Protein AF-C5GZA2-F1 (afdb_monomer_lite)

Structure (mmCIF, N/CA/C/O backbone):
data_AF-C5GZA2-F1
#
_entry.id   AF-C5GZA2-F1
#
loop_
_atom_site.group_PDB
_atom_site.id
_atom_site.type_symbol
_atom_site.label_atom_id
_atom_site.label_alt_id
_atom_site.label_comp_id
_atom_site.label_asym_id
_atom_site.label_entity_id
_atom_site.label_seq_id
_atom_site.pdbx_PDB_ins_code
_atom_site.Cartn_x
_atom_site.Cartn_y
_atom_site.Cartn_z
_atom_site.occupancy
_atom_site.B_iso_or_equiv
_atom_site.auth_seq_id
_atom_site.auth_comp_id
_atom_site.auth_asym_id
_atom_site.auth_atom_id
_atom_site.pdbx_PDB_model_num
ATOM 1 N N . ALA A 1 1 ? -17.642 -14.757 -8.101 1.00 89.62 1 ALA A N 1
ATOM 2 C CA . ALA A 1 1 ? -18.835 -13.909 -7.931 1.00 89.62 1 ALA A CA 1
ATOM 3 C C . ALA A 1 1 ? -19.263 -13.295 -9.261 1.00 89.62 1 ALA A C 1
ATOM 5 O O . ALA A 1 1 ? -18.416 -12.880 -10.038 1.00 89.62 1 ALA A O 1
ATOM 6 N N . ASP A 1 2 ? -20.568 -13.194 -9.517 1.00 95.75 2 ASP A N 1
ATOM 7 C CA . ASP A 1 2 ? -21.084 -12.821 -10.846 1.00 95.75 2 ASP A CA 1
ATOM 8 C C . ASP A 1 2 ? -20.762 -11.387 -11.281 1.00 95.75 2 ASP A C 1
ATOM 10 O O . ASP A 1 2 ? -20.660 -11.129 -12.474 1.00 95.75 2 ASP A O 1
ATOM 14 N N . LEU A 1 3 ? -20.552 -10.475 -10.327 1.00 97.50 3 LEU A N 1
ATOM 15 C CA . LEU A 1 3 ? -20.122 -9.107 -10.618 1.00 97.50 3 LEU A CA 1
ATOM 16 C C . LEU A 1 3 ? -18.594 -8.980 -10.703 1.00 97.50 3 LEU A C 1
ATOM 18 O O . LEU A 1 3 ? -18.070 -8.470 -11.687 1.00 97.50 3 LEU A O 1
ATOM 22 N N . PHE A 1 4 ? -17.872 -9.428 -9.671 1.00 97.81 4 PHE A N 1
ATOM 23 C CA . PHE A 1 4 ? -16.429 -9.189 -9.575 1.00 97.81 4 PHE A CA 1
ATOM 24 C C . PHE A 1 4 ? -15.595 -10.047 -10.528 1.00 97.81 4 PHE A C 1
ATOM 26 O O . PHE A 1 4 ? -14.613 -9.536 -11.051 1.00 97.81 4 PHE A O 1
ATOM 33 N N . ASP A 1 5 ? -15.968 -11.307 -10.783 1.00 97.50 5 ASP A N 1
ATOM 34 C CA . ASP A 1 5 ? -15.170 -12.193 -11.645 1.00 97.50 5 ASP A CA 1
ATOM 35 C C . ASP A 1 5 ? -14.973 -11.611 -13.056 1.00 97.50 5 ASP A C 1
ATOM 37 O O . ASP A 1 5 ? -13.821 -11.491 -13.467 1.00 97.50 5 ASP A O 1
ATOM 41 N N . PRO A 1 6 ? -16.027 -11.192 -13.794 1.00 97.44 6 PRO A N 1
ATOM 42 C CA . PRO A 1 6 ? -15.829 -10.635 -15.131 1.00 97.44 6 PRO A CA 1
ATOM 43 C C . PRO A 1 6 ? -15.078 -9.295 -15.120 1.00 97.44 6 PRO A C 1
ATOM 45 O O . PRO A 1 6 ? -14.312 -9.038 -16.040 1.00 97.44 6 PRO A O 1
ATOM 48 N N . ILE A 1 7 ? -15.246 -8.458 -14.085 1.00 98.12 7 ILE A N 1
ATOM 49 C CA . ILE A 1 7 ? -14.493 -7.194 -13.959 1.00 98.12 7 ILE A CA 1
ATOM 50 C C . ILE A 1 7 ? -13.000 -7.470 -13.739 1.00 98.12 7 ILE A C 1
ATOM 52 O O . ILE A 1 7 ? -12.158 -6.809 -14.342 1.00 98.12 7 ILE A O 1
ATOM 56 N N . ILE A 1 8 ? -12.668 -8.435 -12.874 1.00 98.19 8 ILE A N 1
ATOM 57 C CA . ILE A 1 8 ? -11.284 -8.843 -12.609 1.00 98.19 8 ILE A CA 1
ATOM 58 C C . ILE A 1 8 ? -10.665 -9.429 -13.879 1.00 98.19 8 ILE A C 1
ATOM 60 O O . ILE A 1 8 ? -9.553 -9.050 -14.235 1.00 98.19 8 ILE A O 1
ATOM 64 N N . GLU A 1 9 ? -11.376 -10.321 -14.570 1.00 97.69 9 GLU A N 1
ATOM 65 C CA . GLU A 1 9 ? -10.897 -10.948 -15.804 1.00 97.69 9 GLU A CA 1
ATOM 66 C C . GLU A 1 9 ? -10.610 -9.914 -16.903 1.00 97.69 9 GLU A C 1
ATOM 68 O O . GLU A 1 9 ? -9.537 -9.964 -17.504 1.00 97.69 9 GLU A O 1
ATOM 73 N N . ASP A 1 10 ? -11.519 -8.958 -17.119 1.00 98.00 10 ASP A N 1
ATOM 74 C CA . ASP A 1 10 ? -11.357 -7.880 -18.102 1.00 98.00 10 ASP A CA 1
ATOM 75 C C . ASP A 1 10 ? -10.182 -6.955 -17.737 1.00 98.00 10 ASP A C 1
ATOM 77 O O . ASP A 1 10 ? -9.225 -6.814 -18.499 1.00 98.00 10 ASP A O 1
ATOM 81 N N . TYR A 1 11 ? -10.177 -6.406 -16.515 1.00 97.75 11 TYR A N 1
ATOM 82 C CA . TYR A 1 11 ? -9.145 -5.461 -16.073 1.00 97.75 11 TYR A CA 1
ATOM 83 C C . TYR A 1 11 ? -7.732 -6.065 -16.069 1.00 97.75 11 TYR A C 1
ATOM 85 O O . TYR A 1 11 ? -6.760 -5.373 -16.377 1.00 97.75 11 TYR A O 1
ATOM 93 N N . HIS A 1 12 ? -7.598 -7.348 -15.719 1.00 97.25 12 HIS A N 1
ATOM 94 C CA . HIS A 1 12 ? -6.308 -8.038 -15.677 1.00 97.25 12 HIS A CA 1
ATOM 95 C C . HIS A 1 12 ? -5.917 -8.714 -17.003 1.00 97.25 12 HIS A C 1
ATOM 97 O O . HIS A 1 12 ? -4.862 -9.345 -17.059 1.00 97.25 12 HIS A O 1
ATOM 103 N N . GLY A 1 13 ? -6.712 -8.571 -18.073 1.00 95.88 13 GLY A N 1
ATOM 104 C CA . GLY A 1 13 ? -6.390 -9.118 -19.395 1.00 95.88 13 GLY A CA 1
ATOM 105 C C . GLY A 1 13 ? -6.401 -10.650 -19.456 1.00 95.88 13 GLY A C 1
ATOM 106 O O . GLY A 1 13 ? -5.663 -11.240 -20.246 1.00 95.88 13 GLY A O 1
ATOM 107 N N . GLY A 1 14 ? -7.219 -11.289 -18.617 1.00 94.19 14 GLY A N 1
ATOM 108 C CA . GLY A 1 14 ? -7.324 -12.741 -18.491 1.00 94.19 14 GLY A CA 1
ATOM 109 C C . GLY A 1 14 ? -7.070 -13.228 -17.064 1.00 94.19 14 GLY A C 1
ATOM 110 O O . GLY A 1 14 ? -5.940 -13.242 -16.583 1.00 94.19 14 GLY A O 1
ATOM 111 N N . PHE A 1 15 ? -8.135 -13.673 -16.399 1.00 97.38 15 PHE A N 1
ATOM 112 C CA . PHE A 1 15 ? -8.101 -14.346 -15.101 1.00 97.38 15 PHE A CA 1
ATOM 113 C C . PHE A 1 15 ? -9.420 -15.102 -14.908 1.00 97.38 15 PHE A C 1
ATOM 115 O O . PHE A 1 15 ? -10.388 -14.574 -14.363 1.00 97.38 15 PHE A O 1
ATOM 122 N N . LYS A 1 16 ? -9.491 -16.327 -15.434 1.00 96.31 16 LYS A N 1
ATOM 123 C CA . LYS A 1 16 ? -10.730 -17.112 -15.460 1.00 96.31 16 LYS A CA 1
ATOM 124 C C . LYS A 1 16 ? -11.153 -17.476 -14.044 1.00 96.31 16 LYS A C 1
ATOM 126 O O . LYS A 1 16 ? -10.327 -17.618 -13.148 1.00 96.31 16 LYS A O 1
ATOM 131 N N . LYS A 1 17 ? -12.434 -17.808 -13.864 1.00 95.12 17 LYS A N 1
ATOM 132 C CA . LYS A 1 17 ? -12.968 -18.318 -12.582 1.00 95.12 17 LYS A CA 1
ATOM 133 C C . LYS A 1 17 ? -12.208 -19.529 -12.011 1.00 95.12 17 LYS A C 1
ATOM 135 O O . LYS A 1 17 ? -12.296 -19.799 -10.817 1.00 95.12 17 LYS A O 1
ATOM 140 N N . THR A 1 18 ? -11.519 -20.291 -12.859 1.00 96.75 18 THR A N 1
ATOM 141 C CA . THR A 1 18 ? -10.712 -21.459 -12.471 1.00 96.75 18 THR A CA 1
ATOM 142 C C . THR A 1 18 ? -9.275 -21.119 -12.093 1.00 96.75 18 THR A C 1
ATOM 144 O O . THR A 1 18 ? -8.585 -21.966 -11.521 1.00 96.75 18 THR A O 1
ATOM 147 N N . ASP A 1 19 ? -8.813 -19.921 -12.435 1.00 97.69 19 ASP A N 1
ATOM 148 C CA . ASP A 1 19 ? -7.433 -19.509 -12.246 1.00 97.69 19 ASP A CA 1
ATOM 149 C C . ASP A 1 19 ? -7.191 -19.122 -10.785 1.00 97.69 19 ASP A C 1
ATOM 151 O O . ASP A 1 19 ? -8.103 -18.801 -10.017 1.00 97.69 19 ASP A O 1
ATOM 155 N N . LYS A 1 20 ? -5.927 -19.194 -10.372 1.00 98.06 20 LYS A N 1
ATOM 156 C CA . LYS A 1 20 ? -5.490 -18.832 -9.024 1.00 98.06 20 LYS A CA 1
ATOM 157 C C . LYS A 1 20 ? -4.273 -17.937 -9.134 1.00 98.06 20 LYS A C 1
ATOM 159 O O . LYS A 1 20 ? -3.370 -18.221 -9.918 1.00 98.06 20 LYS A O 1
ATOM 164 N N . HIS A 1 21 ? -4.241 -16.876 -8.331 1.00 97.81 21 HIS A N 1
ATOM 165 C CA . HIS A 1 21 ? -3.055 -16.034 -8.230 1.00 97.81 21 HIS A CA 1
ATOM 166 C C . HIS A 1 21 ? -1.868 -16.893 -7.754 1.00 97.81 21 HIS A C 1
ATOM 168 O O . HIS A 1 21 ? -2.042 -17.674 -6.809 1.00 97.81 21 HIS A O 1
ATOM 174 N N . PRO A 1 22 ? -0.695 -16.807 -8.404 1.00 97.88 22 PRO A N 1
ATOM 175 C CA . PRO A 1 22 ? 0.453 -17.620 -8.030 1.00 97.88 22 PRO A CA 1
ATOM 176 C C . PRO A 1 22 ? 0.974 -17.247 -6.633 1.00 97.88 22 PRO A C 1
ATOM 178 O O . PRO A 1 22 ? 0.652 -16.180 -6.101 1.00 97.88 22 PRO A O 1
ATOM 181 N N . PRO A 1 23 ? 1.803 -18.106 -6.019 1.00 98.31 23 PRO A N 1
ATOM 182 C CA . PRO A 1 23 ? 2.549 -17.736 -4.825 1.00 98.31 23 PRO A CA 1
ATOM 183 C C . PRO A 1 23 ? 3.398 -16.478 -5.048 1.00 98.31 23 PRO A C 1
ATOM 185 O O . PRO A 1 23 ? 3.883 -16.225 -6.149 1.00 98.31 23 PRO A O 1
ATOM 188 N N . LYS A 1 24 ? 3.607 -15.706 -3.978 1.00 97.69 24 LYS A N 1
ATOM 189 C CA . LYS A 1 24 ? 4.451 -14.507 -4.000 1.00 97.69 24 LYS A CA 1
ATOM 190 C C . LYS A 1 24 ? 5.889 -14.872 -4.380 1.00 97.69 24 LYS A C 1
ATOM 192 O O . LYS A 1 24 ? 6.542 -15.602 -3.635 1.00 97.69 24 LYS A O 1
ATOM 197 N N . ASP A 1 25 ? 6.393 -14.240 -5.431 1.00 97.38 25 ASP A N 1
ATOM 198 C CA . ASP A 1 25 ? 7.781 -14.319 -5.874 1.00 97.38 25 ASP A CA 1
ATOM 199 C C . ASP A 1 25 ? 8.303 -12.908 -6.196 1.00 97.38 25 ASP A C 1
ATOM 201 O O . ASP A 1 25 ? 7.637 -12.150 -6.899 1.00 97.38 25 ASP A O 1
ATOM 205 N N . PHE A 1 26 ? 9.453 -12.531 -5.628 1.00 96.19 26 PHE A N 1
ATOM 206 C CA . PHE A 1 26 ? 10.117 -11.256 -5.941 1.00 96.19 26 PHE A CA 1
ATOM 207 C C . PHE A 1 26 ? 11.115 -11.393 -7.100 1.00 96.19 26 PHE A C 1
ATOM 209 O O . PHE A 1 26 ? 11.575 -10.375 -7.612 1.00 96.19 26 PHE A O 1
ATOM 216 N N . GLY A 1 27 ? 11.411 -12.625 -7.527 1.00 96.31 27 GLY A N 1
ATOM 217 C CA . GLY A 1 27 ? 12.396 -12.911 -8.558 1.00 96.31 27 GLY A CA 1
ATOM 218 C C . GLY A 1 27 ? 13.827 -12.594 -8.127 1.00 96.31 27 GLY A C 1
ATOM 219 O O . GLY A 1 27 ? 14.126 -12.386 -6.948 1.00 96.31 27 GLY A O 1
ATOM 220 N N . ASP A 1 28 ? 14.713 -12.570 -9.118 1.00 96.38 28 ASP A N 1
ATOM 221 C CA . ASP A 1 28 ? 16.106 -12.172 -8.958 1.00 96.38 28 ASP A CA 1
ATOM 222 C C . ASP A 1 28 ? 16.252 -10.670 -9.234 1.00 96.38 28 ASP A C 1
ATOM 224 O O . ASP A 1 28 ? 16.205 -10.221 -10.383 1.00 96.38 28 ASP A O 1
ATOM 228 N N . VAL A 1 29 ? 16.406 -9.885 -8.167 1.00 94.31 29 VAL A N 1
ATOM 229 C CA . VAL A 1 29 ? 16.521 -8.423 -8.251 1.00 94.31 29 VAL A CA 1
ATOM 230 C C . VAL A 1 29 ? 17.799 -7.969 -8.952 1.00 94.31 29 VAL A C 1
ATOM 232 O O . VAL A 1 29 ? 17.810 -6.871 -9.504 1.00 94.31 29 VAL A O 1
ATOM 235 N N . ASP A 1 30 ? 18.833 -8.813 -9.009 1.00 95.50 30 ASP A N 1
ATOM 236 C CA . ASP A 1 30 ? 20.098 -8.489 -9.677 1.00 95.50 30 ASP A CA 1
ATOM 237 C C . ASP A 1 30 ? 19.954 -8.506 -11.207 1.00 95.50 30 ASP A C 1
ATOM 239 O O . ASP A 1 30 ? 20.798 -7.979 -11.933 1.00 95.50 30 ASP A O 1
ATOM 243 N N . THR A 1 31 ? 18.849 -9.059 -11.719 1.00 96.44 31 THR A N 1
ATOM 244 C CA . THR A 1 31 ? 18.503 -8.989 -13.147 1.00 96.44 31 THR A CA 1
ATOM 245 C C . THR A 1 31 ? 17.909 -7.641 -13.557 1.00 96.44 31 THR A C 1
ATOM 247 O O . THR A 1 31 ? 17.771 -7.366 -14.752 1.00 96.44 31 THR A O 1
ATOM 250 N N . LEU A 1 32 ? 17.554 -6.784 -12.593 1.00 95.69 32 LEU A N 1
ATOM 251 C CA . LEU A 1 32 ? 16.993 -5.465 -12.862 1.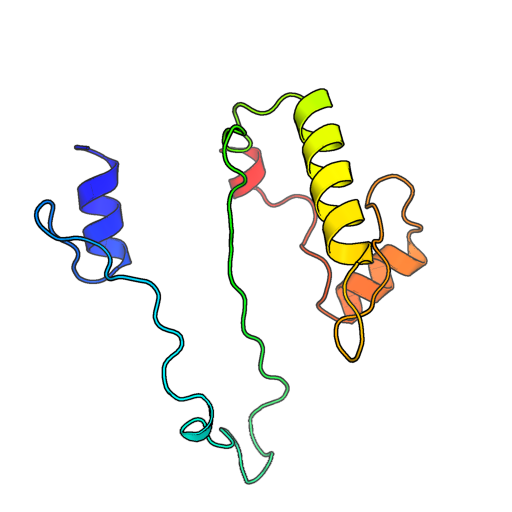00 95.69 32 LEU A CA 1
ATOM 252 C C . LEU A 1 32 ? 18.114 -4.481 -13.227 1.00 95.69 32 LEU A C 1
ATOM 254 O O . LEU A 1 32 ? 19.039 -4.246 -12.455 1.00 95.69 32 LEU A O 1
ATOM 258 N N . GLY A 1 33 ? 18.028 -3.890 -14.421 1.00 95.19 33 GLY A N 1
ATOM 259 C CA . GLY A 1 33 ? 19.013 -2.934 -14.935 1.00 95.19 33 GLY A CA 1
ATOM 260 C C . GLY A 1 33 ? 18.584 -1.470 -14.812 1.00 95.19 33 GLY A C 1
ATOM 261 O O . GLY A 1 33 ? 17.432 -1.157 -14.510 1.00 95.19 33 GLY A O 1
ATOM 262 N N . ASN A 1 34 ? 19.513 -0.556 -15.110 1.00 96.19 34 ASN A N 1
ATOM 263 C CA . ASN A 1 34 ? 19.188 0.863 -15.249 1.00 96.19 34 ASN A CA 1
ATOM 264 C C . ASN A 1 34 ? 18.274 1.075 -16.470 1.00 96.19 34 ASN A C 1
ATOM 266 O O . ASN A 1 34 ? 18.658 0.762 -17.597 1.00 96.19 34 ASN A O 1
ATOM 270 N N . LEU A 1 35 ? 17.079 1.614 -16.223 1.00 97.06 35 LEU A N 1
ATOM 271 C CA . LEU A 1 35 ? 16.055 1.867 -17.237 1.00 97.06 35 LEU A CA 1
ATOM 272 C C . LEU A 1 35 ? 16.401 3.032 -18.176 1.00 97.06 35 LEU A C 1
ATOM 274 O O . LEU A 1 35 ? 15.843 3.110 -19.267 1.00 97.06 35 LEU A O 1
ATOM 278 N N . ASP A 1 36 ? 17.306 3.922 -17.770 1.00 97.75 36 ASP A N 1
ATOM 279 C CA . ASP A 1 36 ? 17.751 5.057 -18.577 1.00 97.75 36 ASP A CA 1
ATOM 280 C C . ASP A 1 36 ? 19.244 5.344 -18.348 1.00 97.75 36 ASP A C 1
ATOM 282 O O . ASP A 1 36 ? 19.616 6.250 -17.601 1.00 97.75 36 ASP A O 1
ATOM 286 N N . PRO A 1 37 ? 20.142 4.567 -18.982 1.00 97.19 37 PRO A N 1
ATOM 287 C CA . PRO A 1 37 ? 21.584 4.739 -18.811 1.00 97.19 37 PRO A CA 1
ATOM 288 C C . PRO A 1 37 ? 22.115 6.112 -19.245 1.00 97.19 37 PRO A C 1
ATOM 290 O O . PRO A 1 37 ? 23.164 6.532 -18.757 1.00 97.19 37 PRO A O 1
ATOM 293 N N . ALA A 1 38 ? 21.418 6.798 -20.158 1.00 97.25 38 ALA A N 1
ATOM 294 C CA . ALA A 1 38 ? 21.800 8.118 -20.656 1.00 97.25 38 ALA A CA 1
ATOM 295 C C . ALA A 1 38 ? 21.253 9.270 -19.789 1.00 97.25 38 ALA A C 1
ATOM 297 O O . ALA A 1 38 ? 21.745 10.390 -19.903 1.00 97.25 38 ALA A O 1
ATOM 298 N N . ASN A 1 39 ? 20.304 8.993 -18.883 1.00 95.06 39 ASN A N 1
ATOM 299 C CA . ASN A 1 39 ? 19.586 9.977 -18.061 1.00 95.06 39 ASN A CA 1
ATOM 300 C C . ASN A 1 39 ? 18.885 11.068 -18.893 1.00 95.06 39 ASN A C 1
ATOM 302 O O . ASN A 1 39 ? 18.870 12.240 -18.511 1.00 95.06 39 ASN A O 1
ATOM 306 N N . GLU A 1 40 ? 18.333 10.700 -20.048 1.00 97.88 40 GLU A N 1
ATOM 307 C CA . GLU A 1 40 ? 17.686 11.639 -20.974 1.00 97.88 40 GLU A CA 1
ATOM 308 C C . GLU A 1 40 ? 16.159 11.695 -20.808 1.00 97.88 40 GLU A C 1
ATOM 310 O O . GLU A 1 40 ? 15.523 12.644 -21.271 1.00 97.88 40 GLU A O 1
ATOM 315 N N . PHE A 1 41 ? 15.556 10.703 -20.146 1.00 97.12 41 PHE A N 1
ATOM 316 C CA . PHE A 1 41 ? 14.108 10.490 -20.149 1.00 97.12 41 PHE A CA 1
ATOM 317 C C . PHE A 1 41 ? 13.499 10.336 -18.752 1.00 97.12 41 PHE A C 1
ATOM 319 O O . PHE A 1 41 ? 12.424 10.882 -18.492 1.00 97.12 41 PHE A O 1
ATOM 326 N N . ILE A 1 42 ? 14.128 9.575 -17.852 1.00 97.69 42 ILE A N 1
ATOM 327 C CA . ILE A 1 42 ? 13.504 9.178 -16.581 1.00 97.69 42 ILE A CA 1
ATOM 328 C C . ILE A 1 42 ? 13.827 10.189 -15.478 1.00 97.69 42 ILE A C 1
ATOM 330 O O . ILE A 1 42 ? 14.961 10.300 -15.027 1.00 97.69 42 ILE A O 1
ATOM 334 N N . VAL A 1 43 ? 12.793 10.877 -14.979 1.00 95.56 43 VAL A N 1
ATOM 335 C CA . VAL A 1 43 ? 12.915 11.808 -13.840 1.00 95.56 43 VAL A CA 1
ATOM 336 C C . VAL A 1 43 ? 13.032 11.058 -12.509 1.00 95.56 43 VAL A C 1
ATOM 338 O O . VAL A 1 43 ? 13.860 11.394 -11.668 1.00 95.56 43 VAL A O 1
ATOM 341 N N . SER A 1 44 ? 12.187 10.047 -12.292 1.00 95.25 44 SER A N 1
ATOM 342 C CA . SER A 1 44 ? 12.199 9.220 -11.083 1.00 95.25 44 SER A CA 1
ATOM 343 C C . SER A 1 44 ? 11.547 7.860 -11.337 1.00 95.25 44 SER A C 1
ATOM 345 O O . SER A 1 44 ? 10.699 7.712 -12.217 1.00 95.25 44 SER A O 1
ATOM 347 N N . THR A 1 45 ? 11.945 6.851 -10.557 1.00 95.25 45 THR A N 1
ATOM 348 C CA . THR A 1 45 ? 11.360 5.501 -10.590 1.00 95.25 45 THR A CA 1
ATOM 349 C C . THR A 1 45 ? 10.748 5.182 -9.231 1.00 95.25 45 THR A C 1
ATOM 351 O O . THR A 1 45 ? 11.366 5.424 -8.197 1.00 95.25 45 THR A O 1
ATOM 354 N N . ARG A 1 46 ? 9.527 4.634 -9.216 1.00 95.25 46 ARG A N 1
ATOM 355 C CA . ARG A 1 46 ? 8.796 4.322 -7.981 1.00 95.25 46 ARG A CA 1
ATOM 356 C C . ARG A 1 46 ? 8.045 3.001 -8.091 1.00 95.25 46 ARG A C 1
ATOM 358 O O . ARG A 1 46 ? 7.227 2.823 -8.989 1.00 95.25 46 ARG A O 1
ATOM 365 N N . VAL A 1 47 ? 8.235 2.129 -7.103 1.00 95.19 47 VAL A N 1
ATOM 366 C CA . VAL A 1 47 ? 7.499 0.863 -6.952 1.00 95.19 47 VAL A CA 1
ATOM 367 C C . VAL A 1 47 ? 6.674 0.911 -5.663 1.00 95.19 47 VAL A C 1
ATOM 369 O O . VAL A 1 47 ? 7.126 1.441 -4.651 1.00 95.19 47 VAL A O 1
ATOM 372 N N . ARG A 1 48 ? 5.440 0.386 -5.685 1.00 95.62 48 ARG A N 1
ATOM 373 C CA . ARG A 1 48 ? 4.570 0.290 -4.498 1.00 95.62 48 ARG A CA 1
ATOM 374 C C . ARG A 1 48 ? 3.891 -1.072 -4.395 1.00 95.62 48 ARG A C 1
ATOM 376 O O . ARG A 1 48 ? 3.578 -1.691 -5.405 1.00 95.62 48 ARG A O 1
ATOM 383 N N . CYS A 1 49 ? 3.571 -1.475 -3.171 1.00 96.06 49 CYS A N 1
ATOM 384 C CA . CYS A 1 49 ? 2.733 -2.632 -2.861 1.00 96.06 49 CYS A CA 1
ATOM 385 C C . CYS A 1 49 ? 1.627 -2.229 -1.876 1.00 96.06 49 CYS A C 1
ATOM 387 O O . CYS A 1 49 ? 1.827 -1.339 -1.056 1.00 96.06 49 CYS A O 1
ATOM 389 N N . GLY A 1 50 ? 0.468 -2.887 -1.954 1.00 95.62 50 GLY A N 1
ATOM 390 C CA . GLY A 1 50 ? -0.614 -2.759 -0.971 1.00 95.62 50 GLY A CA 1
ATOM 391 C C . GLY A 1 50 ? -0.739 -4.022 -0.119 1.00 95.62 50 GLY A C 1
ATOM 392 O O . GLY A 1 50 ? -0.470 -5.123 -0.607 1.00 95.62 50 GLY A O 1
ATOM 393 N N . ARG A 1 51 ? -1.130 -3.872 1.148 1.00 97.56 51 ARG A N 1
ATOM 394 C CA . ARG A 1 51 ? -1.447 -4.971 2.071 1.00 97.56 51 ARG A CA 1
ATOM 395 C C . ARG A 1 51 ? -2.680 -4.599 2.892 1.00 97.56 51 ARG A C 1
ATOM 397 O O . ARG A 1 51 ? -2.889 -3.423 3.176 1.00 97.56 51 ARG A O 1
ATOM 404 N N . SER A 1 52 ? -3.454 -5.603 3.280 1.00 97.44 52 SER A N 1
ATOM 405 C CA . SER A 1 52 ? -4.584 -5.472 4.204 1.00 97.44 52 SER A CA 1
ATOM 406 C C . SER A 1 52 ? -4.250 -6.217 5.491 1.00 97.44 52 SER A C 1
ATOM 408 O O . SER A 1 52 ? -3.636 -7.283 5.435 1.00 97.44 52 SER A O 1
ATOM 410 N N . LEU A 1 53 ? -4.614 -5.644 6.637 1.00 97.50 53 LEU A N 1
ATOM 411 C CA . LEU A 1 53 ? -4.388 -6.264 7.940 1.00 97.50 53 LEU A CA 1
ATOM 412 C C . LEU A 1 53 ? -5.471 -7.311 8.201 1.00 97.50 53 LEU A C 1
ATOM 414 O O . LEU A 1 53 ? -6.661 -7.007 8.136 1.00 97.50 53 LEU A O 1
ATOM 418 N N . GLU A 1 54 ? -5.059 -8.537 8.508 1.00 97.69 54 GLU A N 1
ATOM 419 C CA . GLU A 1 54 ? -5.988 -9.595 8.899 1.00 97.69 54 GLU A CA 1
ATOM 420 C C . GLU A 1 54 ? -6.789 -9.179 10.145 1.00 97.69 54 GLU A C 1
ATOM 422 O O . GLU A 1 54 ? -6.259 -8.554 11.066 1.00 97.69 54 GLU A O 1
ATOM 427 N N . GLY A 1 55 ? -8.085 -9.499 10.156 1.00 97.31 55 GLY A N 1
ATOM 428 C CA . GLY A 1 55 ? -9.011 -9.104 11.221 1.00 97.31 55 GLY A CA 1
ATOM 429 C C . GLY A 1 55 ? -9.620 -7.706 11.064 1.00 97.31 55 GLY A C 1
ATOM 430 O O . GLY A 1 55 ? -10.526 -7.369 11.823 1.00 97.31 55 GLY A O 1
ATOM 431 N N . TYR A 1 56 ? -9.193 -6.920 10.069 1.00 97.81 56 TYR A N 1
ATOM 432 C CA . TYR A 1 56 ? -9.767 -5.609 9.759 1.00 97.81 56 TYR A CA 1
ATOM 433 C C . TYR A 1 56 ? -10.451 -5.621 8.385 1.00 97.81 56 TYR A C 1
ATOM 435 O O . TYR A 1 56 ? -9.847 -6.071 7.406 1.00 97.81 56 TYR A O 1
ATOM 443 N N . PRO A 1 57 ? -11.709 -5.153 8.276 1.00 97.75 57 PRO A N 1
ATOM 444 C CA . PRO A 1 57 ? -12.386 -5.064 6.989 1.00 97.75 57 PRO A CA 1
ATOM 445 C C . PRO A 1 57 ? -11.857 -3.886 6.153 1.00 97.75 57 PRO A C 1
ATOM 447 O O . PRO A 1 57 ? -11.028 -3.094 6.598 1.00 97.75 57 PRO A O 1
ATOM 450 N N . PHE A 1 58 ? -12.357 -3.750 4.924 1.00 97.44 58 PHE A N 1
ATOM 451 C CA . PHE A 1 58 ? -12.094 -2.568 4.101 1.00 97.44 58 PHE A CA 1
ATOM 452 C C . PHE A 1 58 ? -12.839 -1.324 4.612 1.00 97.44 58 PHE A C 1
ATOM 454 O O . PHE A 1 58 ? -13.795 -1.428 5.383 1.00 97.44 58 PHE A O 1
ATOM 461 N N . ASN A 1 59 ? -12.412 -0.151 4.129 1.00 96.00 59 ASN A N 1
ATOM 462 C CA . ASN A 1 59 ? -12.841 1.175 4.592 1.00 96.00 59 ASN A CA 1
ATOM 463 C C . ASN A 1 59 ? -14.351 1.355 4.839 1.00 96.00 59 ASN A C 1
ATOM 465 O O . ASN A 1 59 ? -14.673 1.898 5.896 1.00 96.00 59 ASN A O 1
ATOM 469 N N . PRO A 1 60 ? -15.278 0.891 3.971 1.00 96.44 60 PRO A N 1
ATOM 470 C CA . PRO A 1 60 ? -16.717 1.095 4.189 1.00 96.44 60 PRO A CA 1
ATOM 471 C C . PRO A 1 60 ? -17.270 0.420 5.451 1.00 96.44 60 PRO A C 1
ATOM 473 O O . PRO A 1 60 ? -18.362 0.747 5.908 1.00 96.44 60 PRO A O 1
ATOM 476 N N . CYS A 1 61 ? -16.537 -0.542 6.013 1.00 97.31 61 CYS A N 1
ATOM 477 C CA . CYS A 1 61 ? -16.944 -1.298 7.193 1.00 97.31 61 CYS A CA 1
ATOM 478 C C . CYS A 1 61 ? -16.059 -1.021 8.417 1.00 97.31 61 CYS A C 1
ATOM 480 O O . CYS A 1 61 ? -16.236 -1.674 9.445 1.00 97.31 61 CYS A O 1
ATOM 482 N N . LEU A 1 62 ? -15.095 -0.101 8.315 1.00 96.75 62 LEU A N 1
ATOM 483 C CA . LEU A 1 62 ? -14.245 0.279 9.438 1.00 96.75 62 LEU A CA 1
ATOM 484 C C . LEU A 1 62 ? -14.945 1.295 10.340 1.00 96.75 62 LEU A C 1
ATOM 486 O O . LEU A 1 62 ? -15.570 2.250 9.883 1.00 96.75 62 LEU A O 1
ATOM 490 N N . THR A 1 63 ? -14.777 1.113 11.644 1.00 97.50 63 THR A N 1
ATOM 491 C CA . THR A 1 63 ? -15.111 2.116 12.659 1.00 97.50 63 THR A CA 1
ATOM 492 C C . THR A 1 63 ? -13.928 3.050 12.912 1.00 97.50 63 THR A C 1
ATOM 494 O O . THR A 1 63 ? -12.776 2.706 12.647 1.00 97.50 63 THR A O 1
ATOM 497 N N . GLU A 1 64 ? -14.183 4.223 13.495 1.00 96.00 64 GLU A N 1
ATOM 498 C CA . GLU A 1 64 ? -13.118 5.157 13.891 1.00 96.00 64 GLU A CA 1
ATOM 499 C C . GLU A 1 64 ? -12.100 4.512 14.850 1.00 96.00 64 GLU A C 1
ATOM 501 O O . GLU A 1 64 ? -10.894 4.715 14.709 1.00 96.00 64 GLU A O 1
ATOM 506 N N . ALA A 1 65 ? -12.572 3.698 15.801 1.00 97.38 65 ALA A N 1
ATOM 507 C CA . ALA A 1 65 ? -11.701 2.976 16.726 1.00 97.38 65 ALA A CA 1
ATOM 508 C C . ALA A 1 65 ? -10.764 2.016 15.980 1.00 97.38 65 ALA A C 1
ATOM 510 O O . ALA A 1 65 ? -9.564 2.012 16.237 1.00 97.38 65 ALA A O 1
ATOM 511 N N . GLN A 1 66 ? -11.281 1.280 14.992 1.00 97.25 66 GLN A N 1
ATOM 512 C CA . GLN A 1 66 ? -10.460 0.390 14.173 1.00 97.25 66 GLN A CA 1
ATOM 513 C C . GLN A 1 66 ? -9.424 1.154 13.341 1.00 97.25 66 GLN A C 1
ATOM 515 O O . GLN A 1 66 ? -8.298 0.682 13.233 1.00 97.25 66 GLN A O 1
ATOM 520 N N . TYR A 1 67 ? -9.742 2.343 12.813 1.00 96.81 67 TYR A N 1
ATOM 521 C CA . TYR A 1 67 ? -8.733 3.184 12.152 1.00 96.81 67 TYR A CA 1
ATOM 522 C C . TYR A 1 67 ? -7.578 3.539 13.096 1.00 96.81 67 TYR A C 1
ATOM 524 O O . TYR A 1 67 ? -6.419 3.398 12.711 1.00 96.81 67 TYR A O 1
ATOM 532 N N . LYS A 1 68 ? -7.886 3.945 14.334 1.00 96.50 68 LYS A N 1
ATOM 533 C CA . LYS A 1 68 ? -6.877 4.280 15.353 1.00 96.50 68 LYS A CA 1
ATOM 534 C C . LYS A 1 68 ? -6.037 3.065 15.752 1.00 96.50 68 LYS A C 1
ATOM 536 O O . LYS A 1 68 ? -4.817 3.160 15.818 1.00 96.50 68 LYS A O 1
ATOM 541 N N . GLU A 1 69 ? -6.668 1.909 15.948 1.00 97.81 69 GLU A N 1
ATOM 542 C CA . GLU A 1 69 ? -5.956 0.659 16.240 1.00 97.81 69 GLU A CA 1
ATOM 543 C C . GLU A 1 69 ? -5.021 0.243 15.097 1.00 97.81 69 GLU A C 1
ATOM 545 O O . GLU A 1 69 ? -3.891 -0.187 15.333 1.00 97.81 69 GLU A O 1
ATOM 550 N N . MET A 1 70 ? -5.484 0.349 13.847 1.00 97.88 70 MET A N 1
ATOM 551 C CA . MET A 1 70 ? -4.671 0.041 12.670 1.00 97.88 70 MET A CA 1
ATOM 552 C C . MET A 1 70 ? -3.495 1.013 12.544 1.00 97.88 70 MET A C 1
ATOM 554 O O . MET A 1 70 ? -2.377 0.574 12.275 1.00 97.88 70 MET A O 1
ATOM 558 N N . GLU A 1 71 ? -3.727 2.310 12.766 1.00 96.88 71 GLU A N 1
ATOM 559 C CA . GLU A 1 71 ? -2.685 3.342 12.778 1.00 96.88 71 GLU A CA 1
ATOM 560 C C . GLU A 1 71 ? -1.609 3.036 13.826 1.00 96.88 71 GLU A C 1
ATOM 562 O O . GLU A 1 71 ? -0.419 3.025 13.503 1.00 96.88 71 GLU A O 1
ATOM 567 N N . GLU A 1 72 ? -2.006 2.721 15.059 1.00 97.31 72 GLU A N 1
ATOM 568 C CA . GLU A 1 72 ? -1.083 2.372 16.141 1.00 97.31 72 GLU A CA 1
ATOM 569 C C . GLU A 1 72 ? -0.263 1.119 15.801 1.00 97.31 72 GLU A C 1
ATOM 571 O O . GLU A 1 72 ? 0.966 1.131 15.889 1.00 97.31 72 GLU A O 1
ATOM 576 N N . LYS A 1 73 ? -0.917 0.049 15.327 1.00 97.81 73 LYS A N 1
ATOM 577 C CA . LYS A 1 73 ? -0.238 -1.201 14.943 1.00 97.81 73 LYS A CA 1
ATOM 578 C C . LYS A 1 73 ? 0.793 -0.980 13.840 1.00 97.81 73 LYS A C 1
ATOM 580 O O . LYS A 1 73 ? 1.918 -1.479 13.936 1.00 97.81 73 LYS A O 1
ATOM 585 N N . VAL A 1 74 ? 0.426 -0.245 12.789 1.00 97.50 74 VAL A N 1
ATOM 586 C CA . VAL A 1 74 ? 1.317 0.011 11.650 1.00 97.50 74 VAL A CA 1
ATOM 587 C C . VAL A 1 74 ? 2.462 0.930 12.061 1.00 97.50 74 VAL A C 1
ATOM 589 O O . VAL A 1 74 ? 3.616 0.592 11.815 1.00 97.50 74 VAL A O 1
ATOM 592 N N . SER A 1 75 ? 2.175 2.053 12.719 1.00 96.19 75 SER A N 1
ATOM 593 C CA . SER A 1 75 ? 3.205 3.015 13.136 1.00 96.19 75 SER A CA 1
ATOM 594 C C . SER A 1 75 ? 4.203 2.404 14.123 1.00 96.19 75 SER A C 1
ATOM 596 O O . SER A 1 75 ? 5.410 2.571 13.946 1.00 96.19 75 SER A O 1
ATOM 598 N N . SER A 1 76 ? 3.726 1.619 15.095 1.00 96.69 76 SER A N 1
ATOM 599 C CA . SER A 1 76 ? 4.578 0.876 16.026 1.00 96.69 76 SER A CA 1
ATOM 600 C C . SER A 1 76 ? 5.475 -0.121 15.291 1.00 96.69 76 SER A C 1
ATOM 602 O O . SER A 1 76 ? 6.690 -0.117 15.492 1.00 96.69 76 SER A O 1
ATOM 604 N N . THR A 1 77 ? 4.917 -0.906 14.364 1.00 97.25 77 THR A N 1
ATOM 605 C CA . THR A 1 77 ? 5.696 -1.871 13.570 1.00 97.25 77 THR A CA 1
ATOM 606 C C . THR A 1 77 ? 6.772 -1.174 12.732 1.00 97.25 77 THR A C 1
ATOM 608 O O . THR A 1 77 ? 7.923 -1.606 12.718 1.00 97.25 77 THR A O 1
ATOM 611 N N . LEU A 1 78 ? 6.427 -0.067 12.065 1.00 96.50 78 LEU A N 1
ATOM 612 C CA . LEU A 1 78 ? 7.361 0.698 11.232 1.00 96.50 78 LEU A CA 1
ATOM 613 C C . LEU A 1 78 ? 8.457 1.394 12.050 1.00 96.50 78 LEU A C 1
ATOM 615 O O . LEU A 1 78 ? 9.565 1.564 11.550 1.00 96.50 78 LEU A O 1
ATOM 619 N N . SER A 1 79 ? 8.184 1.758 13.307 1.00 95.81 79 SER A N 1
ATOM 620 C CA . SER A 1 79 ? 9.190 2.347 14.205 1.00 95.81 79 SER A CA 1
ATOM 621 C C . SER A 1 79 ? 10.336 1.387 14.550 1.00 95.81 79 SER A C 1
ATOM 623 O O . SER A 1 79 ? 11.421 1.837 14.912 1.00 95.81 79 SER A O 1
ATOM 625 N N . GLY A 1 80 ? 10.107 0.078 14.402 1.00 96.38 80 GLY A N 1
ATOM 626 C CA . GLY A 1 80 ? 11.118 -0.960 14.590 1.00 96.38 80 GLY A CA 1
ATOM 627 C C . GLY A 1 80 ? 12.022 -1.187 13.376 1.00 96.38 80 GLY A C 1
ATOM 628 O O . GLY A 1 80 ? 12.919 -2.021 13.454 1.00 96.38 80 GLY A O 1
ATOM 629 N N . LEU A 1 81 ? 11.795 -0.496 12.251 1.00 96.88 81 LEU A N 1
ATOM 630 C CA . LEU A 1 81 ? 12.673 -0.592 11.087 1.00 96.88 81 LEU A CA 1
ATOM 631 C C . LEU A 1 81 ? 13.987 0.157 11.335 1.00 96.88 81 LEU A C 1
ATOM 633 O O . LEU A 1 81 ? 14.016 1.269 11.867 1.00 96.88 81 LEU A O 1
ATOM 637 N N . GLU A 1 82 ? 15.084 -0.456 10.904 1.00 96.44 82 GLU A N 1
ATOM 638 C CA . GLU A 1 82 ? 16.443 0.050 11.085 1.00 96.44 82 GLU A CA 1
ATOM 639 C C . GLU A 1 82 ? 17.140 0.287 9.734 1.00 96.44 82 GLU A C 1
ATOM 641 O O . GLU A 1 82 ? 16.597 0.001 8.663 1.00 96.44 82 GLU A O 1
ATOM 646 N N . GLY A 1 83 ? 18.362 0.825 9.777 1.00 96.88 83 GLY A N 1
ATOM 647 C CA . GLY A 1 83 ? 19.170 1.078 8.582 1.00 96.88 83 GLY A CA 1
ATOM 648 C C . GLY A 1 83 ? 18.527 2.094 7.636 1.00 96.88 83 GLY A C 1
ATOM 649 O O . GLY A 1 83 ? 18.027 3.126 8.078 1.00 96.88 83 GLY A O 1
ATOM 650 N N . GLU A 1 84 ? 18.544 1.790 6.337 1.00 96.06 84 GLU A N 1
ATOM 651 C CA . GLU A 1 84 ? 17.970 2.634 5.276 1.00 96.06 84 GLU A CA 1
ATOM 652 C C . GLU A 1 84 ? 16.457 2.852 5.436 1.00 96.06 84 GLU A C 1
ATOM 654 O O . GLU A 1 84 ? 15.932 3.889 5.042 1.00 96.06 84 GLU A O 1
ATOM 659 N N . LEU A 1 85 ? 15.755 1.898 6.056 1.00 95.94 85 LEU A N 1
ATOM 660 C CA . LEU A 1 85 ? 14.302 1.946 6.223 1.00 95.94 85 LEU A CA 1
ATOM 661 C C . LEU A 1 85 ? 13.863 2.630 7.525 1.00 95.94 85 LEU A C 1
ATOM 663 O O . LEU A 1 85 ? 12.661 2.767 7.766 1.00 95.94 85 LEU A O 1
ATOM 667 N N . LYS A 1 86 ? 14.808 3.058 8.373 1.00 96.38 86 LYS A N 1
ATOM 668 C CA . LYS A 1 86 ? 14.489 3.792 9.599 1.00 96.38 86 LYS A CA 1
ATOM 669 C C . LYS A 1 86 ? 13.841 5.128 9.249 1.00 96.38 86 LYS A C 1
ATOM 671 O O . LYS A 1 86 ? 14.393 5.918 8.488 1.00 96.38 86 LYS A O 1
ATOM 676 N N . GLY A 1 87 ? 12.701 5.419 9.870 1.00 92.44 87 GLY A N 1
ATOM 677 C CA . GLY A 1 87 ? 11.927 6.613 9.550 1.00 92.44 87 GLY A CA 1
ATOM 678 C C . GLY A 1 87 ? 11.140 7.182 10.721 1.00 92.44 87 GLY A C 1
ATOM 679 O O . GLY A 1 87 ? 11.283 6.770 11.869 1.00 92.44 87 GLY A O 1
ATOM 680 N N . THR A 1 88 ? 10.309 8.171 10.401 1.00 90.94 88 THR A N 1
ATOM 681 C CA . THR A 1 88 ? 9.365 8.803 11.328 1.00 90.94 88 THR A CA 1
ATOM 682 C C . THR A 1 88 ? 7.958 8.637 10.772 1.00 90.94 88 THR A C 1
ATOM 684 O O . THR A 1 88 ? 7.722 8.891 9.592 1.00 90.94 88 THR A O 1
ATOM 687 N N . PHE A 1 89 ? 7.023 8.204 11.616 1.00 90.94 89 PHE A N 1
ATOM 688 C CA . PHE A 1 89 ? 5.608 8.178 11.269 1.00 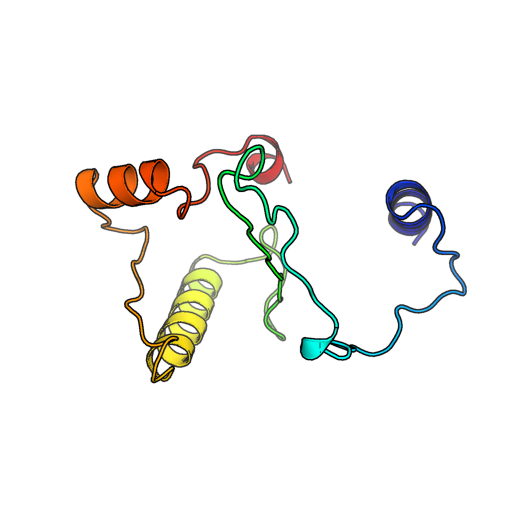90.94 89 PHE A CA 1
ATOM 689 C C . PHE A 1 89 ? 5.007 9.573 11.473 1.00 90.94 89 PHE A C 1
ATOM 691 O O . PHE A 1 89 ? 5.126 10.144 12.557 1.00 90.94 89 PHE A O 1
ATOM 698 N N . TYR A 1 90 ? 4.364 10.115 10.439 1.00 89.62 90 TYR A N 1
ATOM 699 C CA . TYR A 1 90 ? 3.725 11.429 10.477 1.00 89.62 90 TYR A CA 1
ATOM 700 C C . TYR A 1 90 ? 2.200 11.257 10.411 1.00 89.62 90 TYR A C 1
ATOM 702 O O . TYR A 1 90 ? 1.676 11.041 9.314 1.00 89.62 90 TYR A O 1
ATOM 710 N N . PRO A 1 91 ? 1.473 11.327 11.544 1.00 90.25 91 PRO A N 1
ATOM 711 C CA . PRO A 1 91 ? 0.017 11.230 11.528 1.00 90.25 91 PRO A CA 1
ATOM 712 C C . PRO A 1 91 ? -0.573 12.410 10.754 1.00 90.25 91 PRO A C 1
ATOM 714 O O . PRO A 1 91 ? -0.106 13.541 10.887 1.00 90.25 91 PRO A O 1
ATOM 717 N N . LEU A 1 92 ? -1.615 12.161 9.957 1.00 87.06 92 LEU A N 1
ATOM 718 C CA . LEU A 1 92 ? -2.338 13.235 9.264 1.00 87.06 92 LEU A CA 1
ATOM 719 C C . LEU A 1 92 ? -3.058 14.157 10.249 1.00 87.06 92 LEU A C 1
ATOM 721 O O . LEU A 1 92 ? -3.076 15.376 10.079 1.00 87.06 92 LEU A O 1
ATOM 725 N N . THR A 1 93 ? -3.646 13.576 11.294 1.00 85.81 93 THR A N 1
ATOM 726 C CA . THR A 1 93 ? -4.308 14.334 12.352 1.00 85.81 93 THR A CA 1
ATOM 727 C C . THR A 1 93 ? -3.276 15.180 13.089 1.00 85.81 93 THR A C 1
ATOM 729 O O . THR A 1 9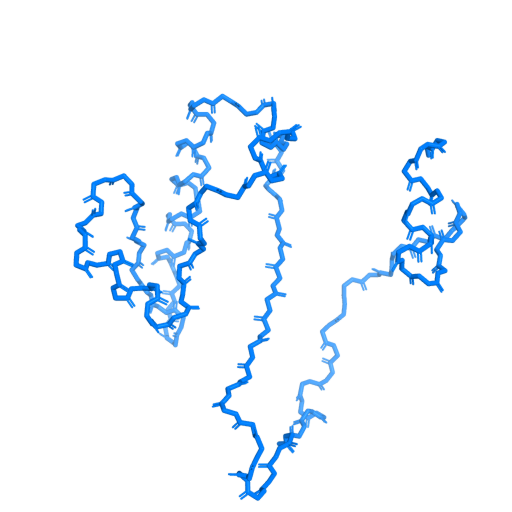3 ? -2.344 14.656 13.692 1.00 85.81 93 THR A O 1
ATOM 732 N N . GLY A 1 94 ? -3.449 16.502 13.050 1.00 84.19 94 GLY A N 1
ATOM 733 C CA . GLY A 1 94 ? -2.513 17.441 13.671 1.00 84.19 94 GLY A CA 1
ATOM 734 C C . GLY A 1 94 ? -1.251 17.722 12.848 1.00 84.19 94 GLY A C 1
ATOM 735 O O . GLY A 1 94 ? -0.391 18.463 13.322 1.00 84.19 94 GLY A O 1
ATOM 736 N N . MET A 1 95 ? -1.138 17.193 11.621 1.00 89.12 95 MET A N 1
ATOM 737 C CA . MET A 1 95 ? -0.068 17.569 10.696 1.00 89.12 95 MET A CA 1
ATOM 738 C C . MET A 1 95 ? -0.167 19.059 10.355 1.00 89.12 95 MET A C 1
ATOM 740 O O . MET A 1 95 ? -1.231 19.554 9.974 1.00 89.12 95 MET A O 1
ATOM 744 N N . SER A 1 96 ? 0.948 19.782 10.477 1.00 88.75 96 SER A N 1
ATOM 745 C CA . SER A 1 96 ? 0.992 21.191 10.090 1.00 88.75 96 SER A CA 1
ATOM 746 C C . SER A 1 96 ? 0.838 21.335 8.573 1.00 88.75 96 SER A C 1
ATOM 748 O O . SER A 1 96 ? 1.205 20.438 7.807 1.00 88.75 96 SER A O 1
ATOM 750 N N . LYS A 1 97 ? 0.310 22.474 8.115 1.00 87.19 97 LYS A N 1
ATOM 751 C CA . LYS A 1 97 ? 0.118 22.716 6.678 1.00 87.19 97 LYS A CA 1
ATOM 752 C C . LYS A 1 97 ? 1.441 22.770 5.923 1.00 87.19 97 LYS A C 1
ATOM 754 O O . LYS A 1 97 ? 1.495 22.344 4.776 1.00 87.19 97 LYS A O 1
ATOM 759 N N . GLU A 1 98 ? 2.508 23.203 6.581 1.00 88.94 98 GLU A N 1
ATOM 760 C CA . GLU A 1 98 ? 3.861 23.232 6.029 1.00 88.94 98 GLU A CA 1
ATOM 761 C C . GLU A 1 98 ? 4.386 21.812 5.777 1.00 88.94 98 GLU A C 1
ATOM 763 O O . GLU A 1 98 ? 4.907 21.531 4.699 1.00 88.94 98 GLU A O 1
ATOM 768 N N . VAL A 1 99 ? 4.205 20.895 6.737 1.00 85.69 99 VAL A N 1
ATOM 769 C CA . VAL A 1 99 ? 4.592 19.482 6.573 1.00 85.69 99 VAL A CA 1
ATOM 770 C C . VAL A 1 99 ? 3.726 18.805 5.513 1.00 85.69 99 VAL A C 1
ATOM 772 O O . VAL A 1 99 ? 4.257 18.101 4.656 1.00 85.69 99 VAL A O 1
ATOM 775 N N . GLN A 1 100 ? 2.412 19.053 5.526 1.00 84.38 100 GLN A N 1
ATOM 776 C CA . GLN A 1 100 ? 1.485 18.506 4.535 1.00 84.38 100 GLN A CA 1
ATOM 777 C C . GLN A 1 100 ? 1.873 18.941 3.114 1.00 84.38 100 GLN A C 1
ATOM 779 O O . GLN A 1 100 ? 1.987 18.094 2.230 1.00 84.38 100 GLN A O 1
ATOM 784 N N . GLN A 1 101 ? 2.121 20.239 2.904 1.00 84.00 101 GLN A N 1
ATOM 785 C CA . GLN A 1 101 ? 2.499 20.779 1.598 1.00 84.00 101 GLN A CA 1
ATOM 786 C C . GLN A 1 101 ? 3.839 20.214 1.129 1.00 84.00 101 GLN A C 1
ATOM 788 O O . GLN A 1 101 ? 3.929 19.739 0.003 1.00 84.00 101 GLN A O 1
ATOM 793 N N . LYS A 1 102 ? 4.844 20.156 2.010 1.00 84.94 102 LYS A N 1
ATOM 794 C CA . LYS A 1 102 ? 6.145 19.568 1.675 1.00 84.94 102 LYS A CA 1
ATOM 795 C C . LYS A 1 102 ? 6.019 18.111 1.220 1.00 84.94 102 LYS A C 1
ATOM 797 O O . LYS A 1 102 ? 6.619 17.732 0.225 1.00 84.94 102 LYS A O 1
ATOM 802 N N . LEU A 1 103 ? 5.228 17.289 1.914 1.00 86.00 103 LEU A N 1
ATOM 803 C CA . LEU A 1 103 ? 5.038 15.887 1.522 1.00 86.00 103 LEU A CA 1
ATOM 804 C C . LEU A 1 103 ? 4.265 15.738 0.200 1.00 86.00 103 LEU A C 1
ATOM 806 O O . LEU A 1 103 ? 4.454 14.742 -0.496 1.00 86.00 103 LEU A O 1
ATOM 810 N N . ILE A 1 104 ? 3.394 16.690 -0.147 1.00 82.12 104 ILE A N 1
ATOM 811 C CA . ILE A 1 104 ? 2.722 16.734 -1.454 1.00 82.12 104 ILE A CA 1
ATOM 812 C C . ILE A 1 104 ? 3.725 17.108 -2.551 1.00 82.12 104 ILE A C 1
ATOM 814 O O . ILE A 1 104 ? 3.792 16.410 -3.563 1.00 82.12 104 ILE A O 1
ATOM 818 N N . ASP A 1 105 ? 4.513 18.163 -2.331 1.00 82.56 105 ASP A N 1
ATOM 819 C CA . ASP A 1 105 ? 5.518 18.663 -3.277 1.00 82.56 105 ASP A CA 1
ATOM 820 C C . ASP A 1 105 ? 6.605 17.611 -3.547 1.00 82.56 105 ASP A C 1
ATOM 822 O O . ASP A 1 105 ? 7.012 17.412 -4.689 1.00 82.56 105 ASP A O 1
ATOM 826 N N . ASP A 1 106 ? 6.999 16.863 -2.513 1.00 83.31 106 ASP A N 1
ATOM 827 C CA . ASP A 1 106 ? 7.961 15.761 -2.603 1.00 83.31 106 ASP A CA 1
ATOM 828 C C . ASP A 1 106 ? 7.341 14.468 -3.200 1.00 83.31 106 ASP A C 1
ATOM 830 O O . ASP A 1 106 ? 7.995 13.427 -3.262 1.00 83.31 106 ASP A O 1
ATOM 834 N N . HIS A 1 107 ? 6.074 14.499 -3.643 1.00 81.69 107 HIS A N 1
ATOM 835 C CA . HIS A 1 107 ? 5.321 13.358 -4.190 1.00 81.69 107 HIS A CA 1
ATOM 836 C C . HIS A 1 107 ? 5.169 12.153 -3.232 1.00 81.69 107 HIS A C 1
ATOM 838 O O . HIS A 1 107 ? 5.030 11.003 -3.669 1.00 81.69 107 HIS A O 1
ATOM 844 N N . PHE A 1 108 ? 5.158 12.402 -1.920 1.00 81.06 108 PHE A N 1
ATOM 845 C CA . PHE A 1 108 ? 5.052 11.374 -0.879 1.00 81.06 108 PHE A CA 1
ATOM 846 C C . PHE A 1 108 ? 3.647 11.219 -0.292 1.00 81.06 108 PHE A C 1
ATOM 848 O O . PHE A 1 108 ? 3.267 10.100 0.064 1.00 81.06 108 PHE A O 1
ATOM 855 N N . LEU A 1 109 ? 2.859 12.296 -0.204 1.00 80.12 109 LEU A N 1
ATOM 856 C CA . LEU A 1 109 ? 1.515 12.246 0.376 1.00 80.12 109 LEU A CA 1
ATOM 857 C C . LEU A 1 109 ? 0.442 11.931 -0.669 1.00 80.12 109 LEU A C 1
ATOM 859 O O . LEU A 1 109 ? 0.463 12.429 -1.794 1.00 80.12 109 LEU A O 1
ATOM 863 N N . PHE A 1 110 ? -0.539 11.118 -0.283 1.00 75.31 110 PHE A N 1
ATOM 864 C CA . PHE A 1 110 ? -1.729 10.893 -1.097 1.00 75.31 110 PHE A CA 1
ATOM 865 C C . PHE A 1 110 ? -2.618 12.142 -1.119 1.00 75.31 110 PHE A C 1
ATOM 867 O O . PHE A 1 110 ? -2.694 12.891 -0.146 1.00 75.31 110 PHE A O 1
ATOM 874 N N . LYS A 1 111 ? -3.315 12.357 -2.238 1.00 71.81 111 LYS A N 1
ATOM 875 C CA . LYS A 1 111 ? -4.246 13.480 -2.373 1.00 71.81 111 LYS A CA 1
ATOM 876 C C . LYS A 1 111 ? -5.426 13.334 -1.406 1.00 71.81 111 LYS A C 1
ATOM 878 O O . LYS A 1 111 ? -5.998 12.252 -1.265 1.00 71.81 111 LYS A O 1
ATOM 883 N N . GLU A 1 112 ? -5.805 14.438 -0.780 1.00 70.00 112 GLU A N 1
ATOM 884 C CA . GLU A 1 112 ? -7.024 14.542 0.018 1.00 70.00 112 GLU A CA 1
ATOM 885 C C . GLU A 1 112 ? -8.251 14.626 -0.912 1.00 70.00 112 GLU A C 1
ATOM 887 O O . GLU A 1 112 ? -8.187 15.240 -1.978 1.00 70.00 112 GLU A O 1
ATOM 892 N N . GLY A 1 113 ? -9.370 14.004 -0.528 1.00 69.75 113 GLY A N 1
ATOM 893 C CA . GLY A 1 113 ? -10.658 14.199 -1.207 1.00 69.75 113 GLY A CA 1
ATOM 894 C C . GLY A 1 113 ? -10.817 13.527 -2.578 1.00 69.75 113 GLY A C 1
ATOM 895 O O . GLY A 1 113 ? -11.390 14.120 -3.492 1.00 69.75 113 GLY A O 1
ATOM 896 N N . ASP A 1 114 ? -10.337 12.291 -2.757 1.00 83.12 114 ASP A N 1
ATOM 897 C CA . ASP A 1 114 ? -10.646 11.533 -3.975 1.00 83.12 114 ASP A CA 1
ATOM 898 C C . ASP A 1 114 ? -12.143 11.175 -4.042 1.00 83.12 114 ASP A C 1
ATOM 900 O O . ASP A 1 114 ? -12.651 10.408 -3.223 1.00 83.12 114 ASP A O 1
ATOM 904 N N . ARG A 1 115 ? -12.839 11.703 -5.057 1.00 84.94 115 ARG A N 1
ATOM 905 C CA . ARG A 1 115 ? -14.286 11.513 -5.249 1.00 84.94 115 ARG A CA 1
ATOM 906 C C . ARG A 1 115 ? -14.725 10.051 -5.376 1.00 84.94 115 ARG A C 1
ATOM 908 O O . ARG A 1 115 ? -15.8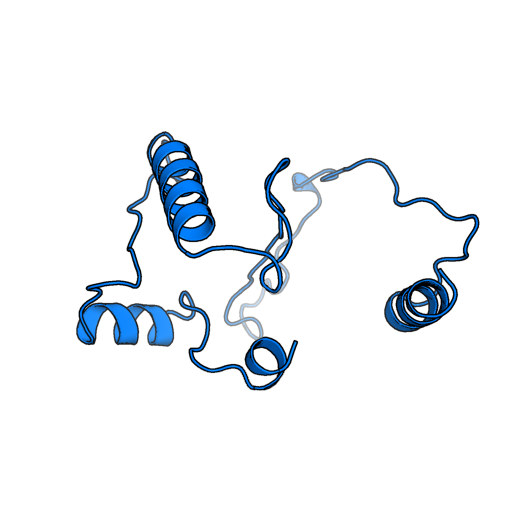63 9.738 -5.052 1.00 84.94 115 ARG A O 1
ATOM 915 N N . PHE A 1 116 ? -13.865 9.173 -5.892 1.00 84.69 116 PHE A N 1
ATOM 916 C CA . PHE A 1 116 ? -14.191 7.760 -6.063 1.00 84.69 116 PHE A CA 1
ATOM 917 C C . PHE A 1 116 ? -14.081 7.023 -4.731 1.00 84.69 116 PHE A C 1
ATOM 919 O O . PHE A 1 116 ? -14.929 6.192 -4.438 1.00 84.69 116 P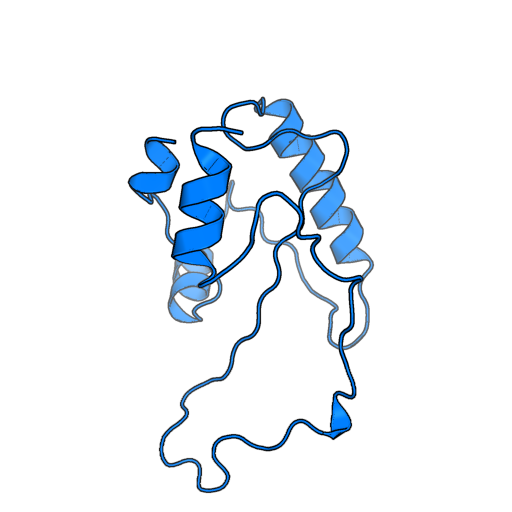HE A O 1
ATOM 926 N N . LEU A 1 117 ? -13.094 7.375 -3.898 1.00 82.06 117 LEU A N 1
ATOM 927 C CA . LEU A 1 117 ? -12.983 6.837 -2.537 1.00 82.06 117 LEU A CA 1
ATOM 928 C C . LEU A 1 117 ? -14.080 7.364 -1.608 1.00 82.06 117 LEU A C 1
ATOM 930 O O . LEU A 1 117 ? -14.517 6.641 -0.725 1.00 82.06 117 LEU A O 1
ATOM 934 N N . GLN A 1 118 ? -14.535 8.603 -1.804 1.00 78.44 118 GLN A N 1
ATOM 935 C CA . GLN A 1 118 ? -15.631 9.181 -1.017 1.00 78.44 118 GLN A CA 1
ATOM 936 C C . GLN A 1 118 ? -16.992 8.523 -1.282 1.00 78.44 118 GLN A C 1
ATOM 938 O O . GLN A 1 118 ? -17.867 8.589 -0.423 1.00 78.44 118 GLN A O 1
ATOM 943 N N . ALA A 1 119 ? -17.190 7.944 -2.468 1.00 78.50 119 ALA A N 1
ATOM 944 C CA . ALA A 1 119 ? -18.467 7.374 -2.900 1.00 78.50 119 ALA A CA 1
ATOM 945 C C . ALA A 1 119 ? -18.526 5.835 -2.829 1.00 78.50 119 ALA A C 1
ATOM 947 O O . ALA A 1 119 ? -19.556 5.265 -3.191 1.00 78.50 119 ALA A O 1
ATOM 948 N N . ALA A 1 120 ? -17.429 5.183 -2.429 1.00 74.06 120 ALA A N 1
ATOM 949 C CA . ALA A 1 120 ? -17.285 3.727 -2.340 1.00 74.06 120 ALA A CA 1
ATOM 950 C C . ALA A 1 120 ? -17.684 3.191 -0.959 1.00 74.06 120 ALA A C 1
ATOM 952 O O . ALA A 1 120 ? -18.205 2.053 -0.918 1.00 74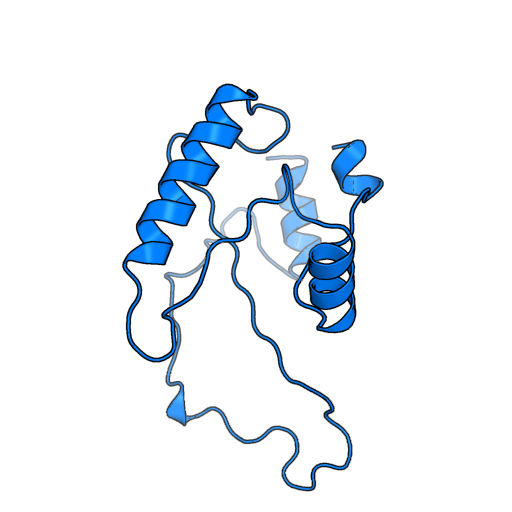.06 120 ALA A O 1
#

Radius of gyration: 19.23 Å; chains: 1; bounding box: 43×45×38 Å

Organism: NCBI:txid486775

pLDDT: mean 92.92, std 6.85, range [69.75, 98.31]

Secondary structure (DSSP, 8-state):
-TTHHHHHHHHTT---TT--PPPP----GGGPPPS-TT-SS-S----------TT---GGG--HHHHHHHHHHHHHHHHT--GGG------STT--HHHHHHHHHTT-SPPS--HHHHT-

Foldseek 3Di:
DVPVQVVCCVVVVGDHPPHDDDPDDPPDPVPDDDPCPPPPDDPDDDDDDDDDDPPADDDVPDDPVNVVVVLCVVQVVQCPDDDPSHDHDDDPVVDDPVNVVVCVVVVNDDDPDDPVVVVD

InterPro domains:
  IPR000749 ATP:guanido phosphotransferase [PTHR11547] (1-120)
  IPR014746 Glutamine synthetase/guanido kinase, catalytic domain [SSF55931] (19-119)
  IPR022413 ATP:guanido phosphotransferase, N-terminal [PS51509] (1-13)
  IPR022414 ATP:guanido phosphotransferase, catalytic domain [PF00217] (69-115)
  IPR022414 ATP:guanido phosphotransferase, catalytic domain [PS51510] (41-120)
  IPR036802 ATP:guanido phosphotransferase, N-terminal domain superfamily [SSF48034] (1-22)

Sequence (120 aa):
ADLFDPIIEDYHGGFKKTDKHPPKDFGDVDTLGNLDPANEFIVSTRVRCGRSLEGYPFNPCLTEAQYKEMEEKVSSTLSGLEGELKGTFYPLTGMSKEVQQKLIDDHFLFKEGDRFLQAA